Protein AF-A0A0F9IKX5-F1 (afdb_monomer_lite)

pLDDT: mean 96.66, std 2.38, range [88.19, 98.75]

InterPro domains:
  IPR008640 Trimeric autotransporter adhesin YadA-like, head domain [PF05658] (10-35)
  IPR011049 Serralysin-like metalloprotease, C-terminal [G3DSA:2.150.10.10] (1-84)
  IPR011049 Serralysin-like metalloprotease, C-terminal [SSF101967] (1-55)

Sequence (85 aa):
STAVGKSASASAFGSSAFGNGATATHSYSIALGQGVSTTGFNQVAIGNRDLEVQDSTRGVILQSPNGTRHRVTVADNASLTVTAL

Organism: NCBI:txid412755

Secondary structure (DSSP, 8-state):
-EEESTT-EE-STT-EEESTT-EE-STT-EEESTT-B--STT-EEE-SS------TT--EEEE-TTS-EEEEEE-TTS-EEEEE-

Foldseek 3Di:
DEFDADCTEQDAACEEAHEHCGAEPAHCEYTAYHVGYDDYHVYYTHDPDDPDDPPPVAADWDADPVGWIWTWDADPVRDIDIHTD

Radius of gyration: 15.87 Å; chains: 1; bounding box: 39×29×30 Å

Structure (mmCIF, N/CA/C/O backbone):
data_AF-A0A0F9IKX5-F1
#
_entry.id   AF-A0A0F9IKX5-F1
#
loop_
_atom_site.group_PDB
_atom_site.id
_atom_site.type_symbol
_atom_site.label_atom_id
_atom_site.label_alt_id
_atom_site.label_comp_id
_atom_site.label_asym_id
_atom_site.label_entity_id
_atom_site.label_seq_id
_atom_site.pdbx_PDB_ins_code
_atom_site.Cartn_x
_atom_site.Cartn_y
_atom_site.Cartn_z
_atom_site.occupancy
_atom_site.B_iso_or_equiv
_atom_site.auth_seq_id
_atom_site.auth_comp_id
_atom_site.auth_asym_id
_atom_site.auth_atom_id
_atom_site.pdbx_PDB_model_num
ATOM 1 N N . SER A 1 1 ? 19.052 3.410 -3.109 1.00 96.00 1 SER A N 1
ATOM 2 C CA . SER A 1 1 ? 17.993 2.499 -3.568 1.00 96.00 1 SER A CA 1
ATOM 3 C C . SE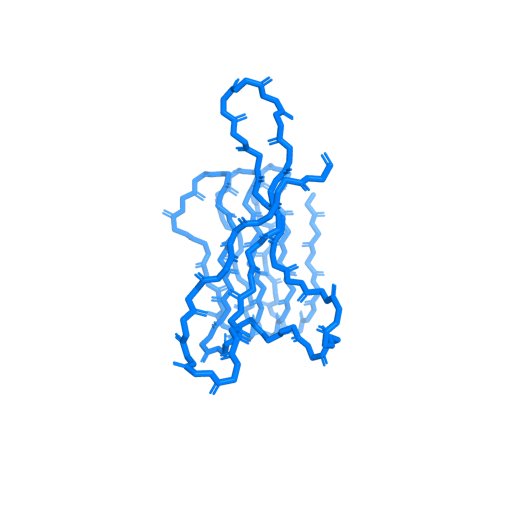R A 1 1 ? 18.278 1.107 -3.034 1.00 96.00 1 SER A C 1
ATOM 5 O O . SER A 1 1 ? 19.393 0.863 -2.573 1.00 96.00 1 SER A O 1
ATOM 7 N N . THR A 1 2 ? 17.295 0.207 -3.068 1.00 98.38 2 THR A N 1
ATOM 8 C CA . THR A 1 2 ? 17.444 -1.174 -2.579 1.00 98.38 2 THR A CA 1
ATOM 9 C C . THR A 1 2 ? 16.685 -2.138 -3.483 1.00 98.38 2 THR A C 1
ATOM 11 O O . THR A 1 2 ? 15.514 -1.915 -3.761 1.00 98.38 2 THR A O 1
ATOM 14 N N . ALA A 1 3 ? 17.331 -3.215 -3.930 1.00 98.44 3 ALA A N 1
ATOM 15 C CA . ALA A 1 3 ? 16.709 -4.240 -4.764 1.00 98.44 3 ALA A CA 1
ATOM 16 C C . ALA A 1 3 ? 16.980 -5.634 -4.185 1.00 98.44 3 ALA A C 1
ATOM 18 O O . ALA A 1 3 ? 18.130 -5.973 -3.907 1.00 98.44 3 ALA A O 1
ATOM 19 N N . VAL A 1 4 ? 15.934 -6.442 -4.003 1.00 98.44 4 VAL A N 1
ATOM 20 C CA . VAL A 1 4 ? 16.030 -7.805 -3.460 1.00 98.44 4 VAL A CA 1
ATOM 21 C C . VAL A 1 4 ? 15.222 -8.763 -4.328 1.00 98.44 4 VAL A C 1
ATOM 23 O O . VAL A 1 4 ? 14.013 -8.611 -4.479 1.00 98.44 4 VAL A O 1
ATOM 26 N N . GLY A 1 5 ? 15.890 -9.781 -4.870 1.00 97.81 5 GLY A N 1
ATOM 27 C CA . GLY A 1 5 ? 15.308 -10.781 -5.768 1.00 97.81 5 GLY A CA 1
ATOM 28 C C . GLY A 1 5 ? 16.051 -10.859 -7.101 1.00 97.81 5 GLY A C 1
ATOM 29 O O . GLY A 1 5 ? 16.669 -9.894 -7.547 1.00 97.81 5 GLY A O 1
ATOM 30 N N . LYS A 1 6 ? 16.003 -12.022 -7.762 1.00 98.06 6 LYS A N 1
ATOM 31 C CA . LYS A 1 6 ? 16.623 -12.200 -9.086 1.00 98.06 6 LYS A CA 1
ATOM 32 C C . LYS A 1 6 ? 16.033 -11.179 -10.067 1.00 98.06 6 LYS A C 1
ATOM 34 O O . LYS A 1 6 ? 14.812 -11.105 -10.185 1.00 98.06 6 LYS A O 1
ATOM 39 N N . SER A 1 7 ? 16.880 -10.428 -10.768 1.00 98.19 7 SER A N 1
ATOM 40 C CA . SER A 1 7 ? 16.468 -9.395 -11.736 1.00 98.19 7 SER A CA 1
ATOM 41 C C . SER A 1 7 ? 15.623 -8.248 -11.154 1.00 98.19 7 SER A C 1
ATOM 43 O O . SER A 1 7 ? 14.978 -7.540 -11.919 1.00 98.19 7 SER A O 1
ATOM 45 N N . ALA A 1 8 ? 15.599 -8.057 -9.829 1.00 98.56 8 ALA A N 1
ATOM 46 C CA . ALA A 1 8 ? 14.992 -6.868 -9.236 1.00 98.56 8 ALA A CA 1
ATOM 47 C C . ALA A 1 8 ? 15.816 -5.616 -9.590 1.00 98.56 8 ALA A C 1
ATOM 49 O O . ALA A 1 8 ? 17.047 -5.661 -9.585 1.00 98.56 8 ALA A O 1
ATOM 50 N N . SER A 1 9 ? 15.151 -4.495 -9.863 1.00 98.50 9 SER A N 1
ATOM 51 C CA . SER A 1 9 ? 15.772 -3.224 -10.234 1.00 98.50 9 SER A CA 1
ATOM 52 C C . SER A 1 9 ? 15.135 -2.070 -9.467 1.00 98.50 9 SER A C 1
ATOM 54 O O . SER A 1 9 ? 13.942 -1.813 -9.589 1.00 98.50 9 SER A O 1
ATOM 56 N N . ALA A 1 10 ? 15.937 -1.352 -8.685 1.00 98.56 10 ALA A N 1
ATOM 57 C CA . ALA A 1 10 ? 15.546 -0.115 -8.015 1.00 98.56 10 ALA A CA 1
ATOM 58 C C . ALA A 1 10 ? 16.485 1.003 -8.488 1.00 98.56 10 ALA A C 1
ATOM 60 O O . ALA A 1 10 ? 17.549 1.232 -7.903 1.00 98.56 10 ALA A O 1
ATOM 61 N N . SER A 1 11 ? 16.135 1.631 -9.613 1.00 98.12 11 SER A N 1
ATOM 62 C CA . SER A 1 11 ? 17.029 2.526 -10.361 1.00 98.12 11 SER A CA 1
ATOM 63 C C . SER A 1 11 ? 16.837 4.010 -10.045 1.00 98.12 11 SER A C 1
ATOM 65 O O . SER A 1 11 ? 17.731 4.807 -10.318 1.00 98.12 11 SER A O 1
ATOM 67 N N . ALA A 1 12 ? 15.710 4.398 -9.443 1.00 98.44 12 ALA A N 1
ATOM 68 C CA . ALA A 1 12 ? 15.434 5.794 -9.110 1.00 98.44 12 ALA A CA 1
ATOM 69 C C . ALA A 1 12 ? 15.902 6.199 -7.703 1.00 98.44 12 ALA A C 1
ATOM 71 O O . ALA A 1 12 ? 16.132 5.359 -6.822 1.00 98.44 12 ALA A O 1
ATOM 72 N N . PHE A 1 13 ? 16.004 7.510 -7.465 1.00 98.44 13 PHE A N 1
ATOM 73 C CA . PHE A 1 13 ? 16.394 8.061 -6.167 1.00 98.44 13 PHE A CA 1
ATOM 74 C C . PHE A 1 13 ? 15.412 7.630 -5.068 1.00 98.44 13 PHE A C 1
ATOM 76 O O . PHE A 1 13 ? 14.202 7.783 -5.211 1.00 98.44 13 PHE A O 1
ATOM 83 N N . GLY A 1 14 ? 15.922 7.057 -3.975 1.00 98.25 14 GLY A N 1
ATOM 84 C CA . GLY A 1 14 ? 15.088 6.579 -2.863 1.00 98.25 14 GLY A CA 1
ATOM 85 C C . GLY A 1 14 ? 14.143 5.412 -3.194 1.00 98.25 14 GLY A C 1
ATOM 86 O O . GLY A 1 14 ? 13.242 5.144 -2.410 1.00 98.25 14 GLY A O 1
ATOM 87 N N . SER A 1 15 ? 14.315 4.738 -4.336 1.00 98.69 15 SER A N 1
ATOM 88 C CA . SER A 1 15 ? 13.455 3.618 -4.741 1.00 98.69 15 SER A CA 1
ATOM 89 C C . SER A 1 15 ? 13.805 2.296 -4.050 1.00 98.69 15 SER A C 1
ATOM 91 O O . SER A 1 15 ? 14.969 2.051 -3.700 1.00 98.69 15 SER A O 1
ATOM 93 N N . SER A 1 16 ? 12.802 1.424 -3.926 1.00 98.75 16 SER A N 1
ATOM 94 C CA . SER A 1 16 ? 12.945 0.071 -3.382 1.00 98.75 16 SER A CA 1
ATOM 95 C C . SER A 1 16 ? 12.182 -0.961 -4.217 1.00 98.75 16 SER A C 1
ATOM 97 O O . SER A 1 16 ? 11.027 -0.745 -4.563 1.00 98.75 16 SER A O 1
ATOM 99 N N . ALA A 1 17 ? 12.792 -2.104 -4.521 1.00 98.62 17 ALA A N 1
ATOM 100 C CA . ALA A 1 17 ? 12.171 -3.185 -5.285 1.00 98.62 17 ALA A CA 1
ATOM 101 C C . ALA A 1 17 ? 12.398 -4.537 -4.597 1.00 98.62 17 ALA A C 1
ATOM 103 O O . ALA A 1 17 ? 13.537 -4.961 -4.409 1.00 98.62 17 ALA A O 1
ATOM 104 N N . PHE A 1 18 ? 11.323 -5.232 -4.240 1.00 98.25 18 PHE A N 1
ATOM 105 C CA . PHE A 1 18 ? 11.373 -6.522 -3.558 1.00 98.25 18 PHE A CA 1
ATOM 106 C C . PHE A 1 18 ? 10.560 -7.557 -4.342 1.00 98.25 18 PHE A C 1
ATOM 108 O O . PHE A 1 18 ? 9.337 -7.473 -4.401 1.00 98.25 18 PHE A O 1
ATOM 115 N N . GLY A 1 19 ? 11.233 -8.545 -4.935 1.00 97.69 19 GLY A N 1
ATOM 116 C CA . GLY A 1 19 ? 10.625 -9.619 -5.725 1.00 97.69 19 GLY A CA 1
ATOM 117 C C . GLY A 1 19 ? 11.402 -9.933 -7.006 1.00 97.69 19 GLY A C 1
ATOM 118 O O . GLY A 1 19 ? 12.142 -9.103 -7.528 1.00 97.69 19 GLY A O 1
ATOM 119 N N . ASN A 1 20 ? 11.248 -11.148 -7.543 1.00 97.88 20 ASN A N 1
ATOM 120 C CA . ASN A 1 20 ? 11.880 -11.516 -8.814 1.00 97.88 20 ASN A CA 1
ATOM 121 C C . ASN A 1 20 ? 11.332 -10.645 -9.962 1.00 97.88 20 ASN A C 1
ATOM 123 O O . ASN A 1 20 ? 10.130 -10.642 -10.215 1.00 97.88 20 ASN A O 1
ATOM 127 N N . GLY A 1 21 ? 12.204 -9.892 -10.635 1.00 98.00 21 GLY A N 1
ATOM 128 C CA . GLY A 1 21 ? 11.808 -8.952 -11.690 1.00 98.00 21 GLY A CA 1
ATOM 129 C C . GLY A 1 21 ? 11.049 -7.706 -11.207 1.00 98.00 21 GLY A C 1
ATOM 130 O O . GLY A 1 21 ? 10.467 -7.010 -12.034 1.00 98.00 21 GLY A O 1
ATOM 131 N N . ALA A 1 22 ? 11.014 -7.422 -9.898 1.00 98.50 22 ALA A N 1
ATOM 132 C CA . ALA A 1 22 ? 10.402 -6.197 -9.380 1.00 98.50 22 ALA A CA 1
ATOM 133 C C . ALA A 1 22 ? 11.181 -4.961 -9.863 1.00 98.50 22 ALA A C 1
ATOM 135 O O . ALA A 1 22 ? 12.405 -4.937 -9.760 1.00 98.50 22 ALA A O 1
ATOM 136 N N . THR A 1 23 ? 10.495 -3.933 -10.360 1.00 98.50 23 THR A N 1
ATOM 137 C CA . THR A 1 23 ? 11.101 -2.759 -11.001 1.00 98.50 23 THR A CA 1
ATOM 138 C C . THR A 1 23 ? 10.549 -1.455 -10.414 1.00 98.50 23 THR A C 1
ATOM 140 O O . THR A 1 23 ? 9.403 -1.082 -10.640 1.00 98.50 23 THR A O 1
ATOM 143 N N . ALA A 1 24 ? 11.374 -0.725 -9.666 1.00 98.62 24 ALA A N 1
ATOM 144 C CA . ALA A 1 24 ? 11.052 0.588 -9.113 1.00 98.62 24 ALA A CA 1
ATOM 145 C C . ALA A 1 24 ? 11.879 1.680 -9.815 1.00 98.62 24 ALA A C 1
ATOM 147 O O . ALA A 1 24 ? 13.023 1.960 -9.448 1.00 98.62 24 ALA A O 1
ATOM 148 N N . THR A 1 25 ? 11.295 2.286 -10.852 1.00 98.31 25 THR A N 1
ATOM 149 C CA . THR A 1 25 ? 11.945 3.276 -11.739 1.00 98.31 25 THR A CA 1
ATOM 150 C C . THR A 1 25 ? 11.541 4.723 -11.455 1.00 98.31 25 THR A C 1
ATOM 152 O O . THR A 1 25 ? 12.047 5.633 -12.107 1.00 98.31 25 THR A O 1
ATOM 155 N N . HIS A 1 26 ? 10.676 4.957 -10.465 1.00 98.69 26 HIS A N 1
ATOM 156 C CA . HIS A 1 26 ? 10.228 6.292 -10.058 1.00 98.69 26 HIS A CA 1
ATOM 157 C C . HIS A 1 26 ? 10.810 6.679 -8.692 1.00 98.69 26 HIS A C 1
ATOM 159 O O . HIS A 1 26 ? 10.961 5.826 -7.808 1.00 98.69 26 HIS A O 1
ATOM 165 N N . SER A 1 27 ? 11.145 7.957 -8.494 1.00 98.62 27 SER A N 1
ATOM 166 C CA . SER A 1 27 ? 11.742 8.412 -7.231 1.00 98.62 27 SER A CA 1
ATOM 167 C C . SER A 1 27 ? 10.798 8.184 -6.051 1.00 98.62 27 SER A C 1
ATOM 169 O O . SER A 1 27 ? 9.584 8.379 -6.163 1.00 98.62 27 SER A O 1
ATOM 171 N N . TYR A 1 28 ? 11.371 7.761 -4.924 1.00 98.56 28 TYR A N 1
ATOM 172 C CA . TYR A 1 28 ? 10.664 7.435 -3.682 1.00 98.56 28 TYR A CA 1
ATOM 173 C C . TYR A 1 28 ? 9.565 6.369 -3.829 1.00 98.56 28 TYR A C 1
ATOM 175 O O . TYR A 1 28 ? 8.652 6.315 -3.009 1.00 98.56 28 TYR A O 1
ATOM 183 N N . SER A 1 29 ? 9.616 5.547 -4.881 1.00 98.69 29 SER A N 1
ATOM 184 C CA . SER A 1 29 ? 8.623 4.496 -5.125 1.00 98.69 29 SER A CA 1
ATOM 185 C C . SER A 1 29 ? 9.080 3.127 -4.611 1.00 98.69 29 SER A C 1
ATOM 187 O O . SER A 1 29 ? 10.279 2.853 -4.502 1.00 98.69 29 SER A O 1
ATOM 189 N N . ILE A 1 30 ? 8.119 2.256 -4.304 1.00 98.62 30 ILE A N 1
ATOM 190 C CA . ILE A 1 30 ? 8.348 0.897 -3.808 1.00 98.62 30 ILE A CA 1
ATOM 191 C C . ILE A 1 30 ? 7.592 -0.101 -4.696 1.00 98.62 30 ILE A C 1
ATOM 193 O O . ILE A 1 30 ? 6.377 0.008 -4.828 1.00 98.62 30 ILE A O 1
ATOM 197 N N . ALA A 1 31 ? 8.284 -1.084 -5.278 1.00 98.44 31 ALA A N 1
ATOM 198 C CA . ALA A 1 31 ? 7.682 -2.237 -5.959 1.00 98.44 31 ALA A CA 1
ATOM 199 C C . ALA A 1 31 ? 7.766 -3.484 -5.064 1.00 98.44 31 ALA A C 1
ATOM 201 O O . ALA A 1 31 ? 8.865 -3.910 -4.707 1.00 98.44 31 ALA A O 1
ATOM 202 N N . LEU A 1 32 ? 6.624 -4.080 -4.713 1.00 97.75 32 LEU A N 1
ATOM 203 C CA . LEU A 1 32 ? 6.519 -5.234 -3.813 1.00 97.75 32 LEU A CA 1
ATOM 204 C C . LEU A 1 32 ? 5.826 -6.414 -4.509 1.00 97.75 32 LEU A C 1
ATOM 206 O O . LEU A 1 32 ? 4.603 -6.447 -4.615 1.00 97.75 32 LEU A O 1
ATOM 210 N N . GLY A 1 33 ? 6.599 -7.406 -4.952 1.00 97.00 33 GLY A N 1
ATOM 211 C CA . GLY A 1 33 ? 6.111 -8.646 -5.563 1.00 97.00 33 GLY A CA 1
ATOM 212 C C . GLY A 1 33 ? 6.865 -9.048 -6.836 1.00 97.00 33 GLY A C 1
ATOM 213 O O . GLY A 1 33 ? 7.656 -8.287 -7.386 1.00 97.00 33 GLY A O 1
ATOM 214 N N . GLN A 1 34 ? 6.623 -10.267 -7.324 1.00 96.75 34 GLN A N 1
ATOM 215 C CA . GLN A 1 34 ? 7.225 -10.770 -8.566 1.00 96.75 34 GLN A CA 1
ATOM 216 C C . GLN A 1 34 ? 6.689 -9.987 -9.776 1.00 96.75 34 GLN A C 1
ATOM 218 O O . GLN A 1 34 ? 5.481 -9.874 -9.948 1.00 96.75 34 GLN A O 1
ATOM 223 N N . GLY A 1 35 ? 7.591 -9.436 -10.596 1.00 96.88 35 GLY A N 1
ATOM 224 C CA . GLY A 1 35 ? 7.251 -8.712 -11.830 1.00 96.88 35 GLY A CA 1
ATOM 225 C C . GLY A 1 35 ? 6.555 -7.362 -11.628 1.00 96.88 35 GLY A C 1
ATOM 226 O O . GLY A 1 35 ? 6.106 -6.754 -12.596 1.00 96.88 35 GLY A O 1
ATOM 227 N N . VAL A 1 36 ? 6.450 -6.878 -10.389 1.00 98.00 36 VAL A N 1
ATOM 228 C CA . VAL A 1 36 ? 5.771 -5.615 -10.074 1.00 98.00 36 VAL A CA 1
ATOM 229 C C . VAL A 1 36 ? 6.584 -4.442 -10.583 1.00 98.00 36 VAL A C 1
ATOM 231 O O . VAL A 1 36 ? 7.779 -4.376 -10.319 1.00 98.00 36 VAL A O 1
ATOM 234 N N . SER A 1 37 ? 5.937 -3.495 -11.258 1.00 98.12 37 SER A N 1
ATOM 235 C CA . SER A 1 37 ? 6.572 -2.254 -11.703 1.00 98.12 37 SER A CA 1
ATOM 236 C C . SER A 1 37 ? 5.851 -1.041 -11.129 1.00 98.12 37 SER A C 1
ATOM 238 O O . SER A 1 37 ? 4.622 -0.994 -11.151 1.00 98.12 37 SER A O 1
ATOM 240 N N . THR A 1 38 ? 6.595 -0.058 -10.618 1.00 98.25 38 THR A N 1
ATOM 241 C CA . THR A 1 38 ? 5.992 1.224 -10.221 1.00 98.25 38 THR A CA 1
ATOM 242 C C . THR A 1 38 ? 5.649 2.055 -11.453 1.00 98.25 38 THR A C 1
ATOM 244 O O . THR A 1 38 ? 6.347 2.012 -12.463 1.00 98.25 38 THR A O 1
ATOM 247 N N . THR A 1 39 ? 4.567 2.822 -11.367 1.00 97.62 39 THR A N 1
ATOM 248 C CA . THR A 1 39 ? 4.019 3.661 -12.442 1.00 97.62 39 THR A CA 1
ATOM 249 C C . THR A 1 39 ? 3.976 5.146 -12.070 1.00 97.62 39 THR A C 1
ATOM 251 O O . THR A 1 39 ? 3.471 5.951 -12.847 1.00 97.62 39 THR A O 1
ATOM 254 N N . GLY A 1 40 ? 4.458 5.525 -10.882 1.00 98.25 40 GLY A N 1
ATOM 255 C CA . GLY A 1 40 ? 4.469 6.914 -10.430 1.00 98.25 40 GLY A CA 1
ATOM 256 C C . GLY A 1 40 ? 5.411 7.188 -9.257 1.00 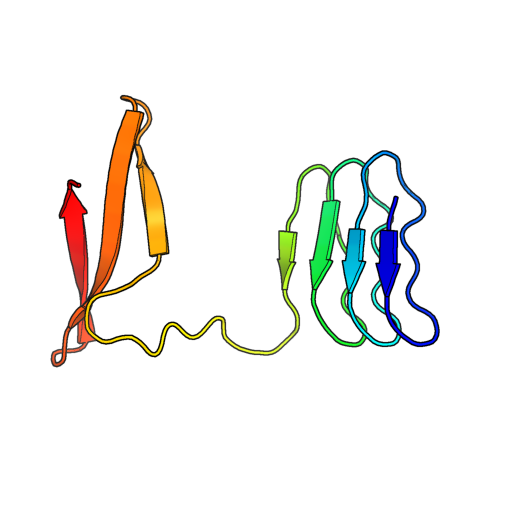98.25 40 GLY A C 1
ATOM 257 O O . GLY A 1 40 ? 5.871 6.279 -8.562 1.00 98.25 40 GLY A O 1
ATOM 258 N N . PHE A 1 41 ? 5.700 8.473 -9.042 1.00 98.44 41 PHE A N 1
ATOM 259 C CA . PHE A 1 41 ? 6.483 8.963 -7.905 1.00 98.44 41 PHE A CA 1
ATOM 260 C C . PHE A 1 41 ? 5.759 8.710 -6.584 1.00 98.44 41 PHE A C 1
ATOM 262 O O . PHE A 1 41 ? 4.531 8.747 -6.535 1.00 98.44 41 PHE A O 1
ATOM 269 N N . ASN A 1 42 ? 6.525 8.458 -5.518 1.00 98.25 42 ASN A N 1
ATOM 270 C CA . ASN A 1 42 ? 5.993 8.246 -4.163 1.00 98.25 42 ASN A CA 1
ATOM 271 C C . ASN A 1 42 ? 4.971 7.090 -4.041 1.00 98.25 42 ASN A C 1
ATOM 273 O O . ASN A 1 42 ? 4.278 6.980 -3.033 1.00 98.25 42 ASN A O 1
ATOM 277 N N . GLN A 1 43 ? 4.866 6.223 -5.053 1.00 98.06 43 GLN A N 1
ATOM 278 C CA . GLN A 1 43 ? 3.909 5.121 -5.096 1.00 98.06 43 GLN A CA 1
ATOM 279 C C . GLN A 1 43 ? 4.447 3.886 -4.371 1.00 98.06 43 GLN A C 1
ATOM 281 O O . GLN A 1 43 ? 5.615 3.530 -4.519 1.00 98.06 43 GLN A O 1
ATOM 286 N N . VAL A 1 44 ? 3.564 3.161 -3.688 1.00 97.94 44 VAL A N 1
ATOM 287 C CA . VAL A 1 44 ? 3.795 1.765 -3.303 1.00 97.94 44 VAL A CA 1
ATOM 288 C C . VAL A 1 44 ? 2.956 0.880 -4.222 1.00 97.94 44 VAL A C 1
ATOM 290 O O . VAL A 1 44 ? 1.733 0.867 -4.122 1.00 97.94 44 VAL A O 1
ATOM 293 N N . ALA A 1 45 ? 3.604 0.180 -5.150 1.00 97.50 45 ALA A N 1
ATOM 294 C CA . ALA A 1 45 ? 2.972 -0.819 -6.002 1.00 97.50 45 ALA A CA 1
ATOM 295 C C . ALA A 1 45 ? 3.105 -2.196 -5.341 1.00 97.50 45 ALA A C 1
ATOM 297 O O . ALA A 1 45 ? 4.213 -2.642 -5.040 1.00 97.50 45 ALA A O 1
ATOM 298 N N . ILE A 1 46 ? 1.977 -2.865 -5.122 1.00 96.19 46 ILE A N 1
ATOM 299 C CA . ILE A 1 46 ? 1.902 -4.226 -4.581 1.00 96.19 46 ILE A CA 1
ATOM 300 C C . ILE A 1 46 ? 1.453 -5.142 -5.720 1.00 96.19 46 ILE A C 1
ATOM 302 O O . ILE A 1 46 ? 0.662 -4.729 -6.567 1.00 96.19 46 ILE A O 1
ATOM 306 N N . GLY A 1 47 ? 2.015 -6.348 -5.787 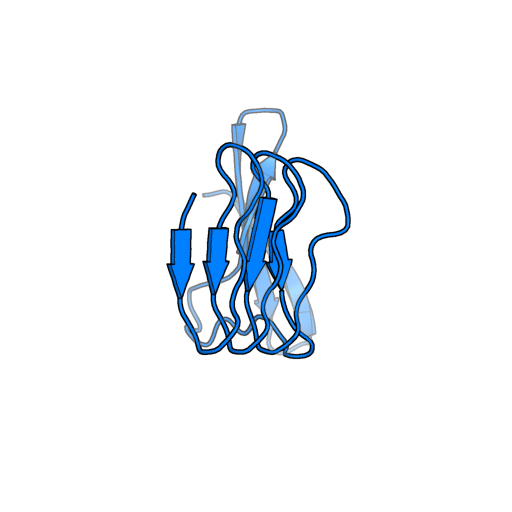1.00 91.75 47 GLY A N 1
ATOM 307 C CA . GLY A 1 47 ? 1.728 -7.305 -6.852 1.00 91.75 47 GLY A CA 1
ATOM 308 C C . GLY A 1 47 ? 0.288 -7.794 -6.893 1.00 91.75 47 GLY A C 1
ATOM 309 O O . GLY A 1 47 ? -0.583 -7.328 -6.175 1.00 91.75 47 GLY A O 1
ATOM 310 N N . ASN A 1 48 ? 0.039 -8.784 -7.741 1.00 88.44 48 ASN A N 1
ATOM 311 C CA . ASN A 1 48 ? -1.290 -9.328 -8.035 1.00 88.44 48 ASN A CA 1
ATOM 312 C C . ASN A 1 48 ? -1.930 -10.155 -6.899 1.00 88.44 48 ASN A C 1
ATOM 314 O O . ASN A 1 48 ? -2.823 -10.957 -7.166 1.00 88.44 48 ASN A O 1
ATOM 318 N N . ARG A 1 49 ? -1.442 -10.028 -5.664 1.00 88.19 49 ARG A N 1
ATOM 319 C CA . ARG A 1 49 ? -1.991 -10.700 -4.484 1.00 88.19 49 ARG A CA 1
ATOM 320 C C . ARG A 1 49 ? -2.642 -9.670 -3.581 1.00 88.19 49 ARG A C 1
ATOM 322 O O . ARG A 1 49 ? -2.193 -8.527 -3.523 1.00 88.19 49 ARG A O 1
ATOM 329 N N . ASP A 1 50 ? -3.638 -10.118 -2.835 1.00 92.00 50 ASP A N 1
ATOM 330 C CA . ASP A 1 50 ? -4.291 -9.283 -1.842 1.00 92.00 50 ASP A CA 1
ATOM 331 C C . ASP A 1 50 ? -3.332 -8.929 -0.699 1.00 92.00 50 ASP A C 1
ATOM 333 O O . ASP A 1 50 ? -2.481 -9.726 -0.287 1.00 92.00 50 ASP A O 1
ATOM 337 N N . LEU A 1 51 ? -3.492 -7.718 -0.167 1.00 91.06 51 LEU A N 1
ATOM 338 C CA . LEU A 1 51 ? -2.929 -7.358 1.126 1.00 91.06 51 LEU A CA 1
ATOM 339 C C . LEU A 1 51 ? -3.868 -7.885 2.215 1.00 91.06 51 LEU A C 1
ATOM 341 O O . LEU A 1 51 ? -4.885 -7.266 2.516 1.00 91.06 51 LEU A O 1
ATOM 345 N N . GLU A 1 52 ? -3.517 -9.022 2.807 1.00 93.62 52 GLU A N 1
ATOM 346 C CA . GLU A 1 52 ? -4.302 -9.646 3.873 1.00 93.62 52 GLU A CA 1
ATOM 347 C C . GLU A 1 52 ? -3.757 -9.283 5.264 1.00 93.62 52 GLU A C 1
ATOM 349 O O . GLU A 1 52 ? -2.555 -9.371 5.527 1.00 93.62 52 GLU A O 1
ATOM 354 N N . VAL A 1 53 ? -4.652 -8.908 6.184 1.00 94.94 53 VAL A N 1
ATOM 355 C CA . VAL A 1 53 ? -4.340 -8.715 7.608 1.00 94.94 53 VAL A CA 1
ATOM 356 C C . VAL A 1 53 ? -5.038 -9.816 8.404 1.00 94.94 53 VAL A C 1
ATOM 358 O O . VAL A 1 53 ? -6.227 -9.721 8.673 1.00 94.94 53 VAL A O 1
ATOM 361 N N . GLN A 1 54 ? -4.296 -10.861 8.779 1.00 94.94 54 GLN A N 1
ATOM 362 C CA . GLN A 1 54 ? -4.863 -12.062 9.420 1.00 94.94 54 GLN A CA 1
ATOM 363 C C . GLN A 1 54 ? -5.110 -11.921 10.931 1.00 94.94 54 GLN A C 1
ATOM 365 O O . GLN A 1 54 ? -5.800 -12.740 11.534 1.00 94.94 54 GLN A O 1
ATOM 370 N N . ASP A 1 55 ? -4.538 -10.905 11.579 1.00 94.38 55 ASP A N 1
ATOM 371 C CA . ASP A 1 55 ? -4.782 -10.673 13.002 1.00 94.38 55 ASP A CA 1
ATOM 372 C C . ASP A 1 55 ? -6.172 -10.055 13.203 1.00 94.38 55 ASP A C 1
ATOM 374 O O . ASP A 1 55 ? -6.404 -8.915 12.802 1.00 94.38 55 ASP A O 1
ATOM 378 N N . SER A 1 56 ? -7.065 -10.799 13.866 1.00 90.38 56 SER A N 1
ATOM 379 C CA . SER A 1 56 ? -8.466 -10.412 14.129 1.00 90.38 56 SER A CA 1
ATOM 380 C C . SER A 1 56 ? -8.654 -9.084 14.874 1.00 90.38 56 SER A C 1
ATOM 382 O O . SER A 1 56 ? -9.733 -8.500 14.841 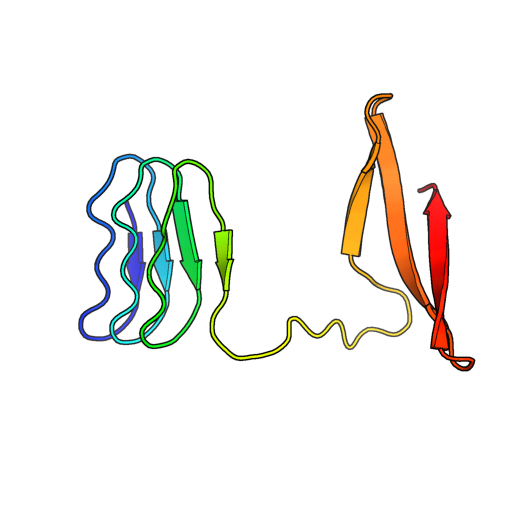1.00 90.38 56 SER A O 1
ATOM 384 N N . THR A 1 57 ? -7.614 -8.577 15.539 1.00 89.69 57 THR A N 1
ATOM 385 C CA . THR A 1 57 ? -7.643 -7.299 16.267 1.00 89.69 57 THR A CA 1
ATOM 386 C C . THR A 1 57 ? -7.039 -6.148 15.462 1.00 89.69 57 THR A C 1
ATOM 388 O O . THR A 1 57 ? -6.998 -4.999 15.922 1.00 89.69 57 THR A O 1
ATOM 391 N N . ARG A 1 58 ? -6.527 -6.432 14.258 1.00 95.06 58 ARG A N 1
ATOM 392 C CA . ARG A 1 58 ? -5.829 -5.469 13.410 1.00 95.06 58 ARG A CA 1
ATOM 393 C C . ARG A 1 58 ? -6.554 -5.232 12.090 1.00 95.06 58 ARG A C 1
ATOM 395 O O . ARG A 1 58 ? -7.572 -5.818 11.769 1.00 95.06 58 ARG A O 1
ATOM 402 N N . GLY A 1 59 ? -6.024 -4.261 11.363 1.00 95.62 59 GLY A N 1
ATOM 403 C CA . GLY A 1 59 ? -6.540 -3.763 10.100 1.00 95.62 59 GLY A CA 1
ATOM 404 C C . GLY A 1 59 ? -5.554 -2.754 9.532 1.00 95.62 59 GLY A C 1
ATOM 405 O O . GLY A 1 59 ? -4.431 -2.631 10.035 1.00 95.62 59 GLY A O 1
ATOM 406 N N . VAL A 1 60 ? -5.979 -1.990 8.535 1.00 96.19 60 VAL A N 1
ATOM 407 C CA . VAL A 1 60 ? -5.159 -0.918 7.960 1.00 96.19 60 VAL A CA 1
ATOM 408 C C . VAL A 1 60 ? -5.335 0.349 8.788 1.00 96.19 60 VAL A C 1
ATOM 410 O O . VAL A 1 60 ? -6.454 0.688 9.161 1.00 96.19 60 VAL A O 1
ATOM 413 N N . ILE A 1 61 ? -4.242 1.055 9.090 1.00 96.75 61 ILE A N 1
ATOM 414 C CA . ILE A 1 61 ? -4.328 2.366 9.742 1.00 96.75 61 ILE A CA 1
ATOM 415 C C . ILE A 1 61 ? -4.232 3.469 8.700 1.00 96.75 61 ILE A C 1
ATOM 417 O O . ILE A 1 61 ? -3.236 3.558 7.985 1.00 96.75 61 ILE A O 1
ATOM 421 N N . LEU A 1 62 ? -5.236 4.336 8.672 1.00 96.19 62 LEU A N 1
ATOM 422 C CA . LEU A 1 62 ? -5.279 5.541 7.855 1.00 96.19 62 LEU A CA 1
ATOM 423 C C . LEU A 1 62 ? -5.275 6.761 8.774 1.00 96.19 62 LEU A C 1
ATOM 425 O O . LEU A 1 62 ? -5.876 6.733 9.844 1.00 96.19 62 LEU A O 1
ATOM 429 N N . GLN A 1 63 ? -4.590 7.828 8.381 1.00 97.62 63 GLN A N 1
ATOM 430 C CA . GLN A 1 63 ? -4.588 9.083 9.129 1.00 97.62 63 GLN A CA 1
ATOM 431 C C . GLN A 1 63 ? -5.489 10.095 8.422 1.00 97.62 63 GLN A C 1
ATOM 433 O O . GLN A 1 63 ? -5.369 10.292 7.214 1.00 97.62 63 GLN A O 1
ATOM 438 N N . SER A 1 64 ? -6.398 10.726 9.159 1.00 96.88 64 SER A N 1
ATOM 439 C CA . SER A 1 64 ? -7.229 11.818 8.655 1.00 96.88 64 SER A CA 1
ATOM 440 C C . SER A 1 64 ? -6.441 13.137 8.599 1.00 96.88 64 SER A C 1
ATOM 442 O O . SER A 1 64 ? -5.420 13.278 9.276 1.00 96.88 64 SER A O 1
ATOM 444 N N . PRO A 1 65 ? -6.910 14.150 7.844 1.00 98.00 65 PRO A N 1
ATOM 445 C CA . PRO A 1 65 ? -6.209 15.435 7.708 1.00 98.00 65 PRO A CA 1
ATOM 446 C C . PRO A 1 65 ? -5.962 16.192 9.022 1.00 98.00 65 PRO A C 1
ATOM 448 O O . PRO A 1 65 ? -5.020 16.970 9.112 1.00 98.00 65 PRO A O 1
ATOM 451 N N . ASN A 1 66 ? -6.784 15.962 10.051 1.00 96.56 66 ASN A N 1
ATOM 452 C CA . ASN A 1 66 ? -6.598 16.532 11.393 1.00 96.56 66 ASN A CA 1
ATOM 453 C C . ASN A 1 66 ? -5.576 15.758 12.254 1.00 96.56 66 ASN A C 1
ATOM 455 O O . ASN A 1 66 ? -5.386 16.083 13.422 1.00 96.56 66 ASN A O 1
ATOM 459 N N . GLY A 1 67 ? -4.944 14.720 11.701 1.00 97.31 67 GLY A N 1
ATOM 460 C CA . GLY A 1 67 ? -3.922 13.921 12.362 1.00 97.31 67 GLY A CA 1
ATOM 461 C C . GLY A 1 67 ? -4.437 12.701 13.129 1.00 97.31 67 GLY A C 1
ATOM 462 O O . GLY A 1 67 ? -3.609 11.878 13.526 1.00 97.31 67 GLY A O 1
ATOM 463 N N . THR A 1 68 ? -5.751 12.528 13.307 1.00 97.81 68 THR A N 1
ATOM 464 C CA . THR A 1 68 ? -6.316 11.341 13.971 1.00 97.81 68 THR A CA 1
ATOM 465 C C . THR A 1 68 ? -6.029 10.082 13.156 1.00 97.81 68 THR A C 1
ATOM 467 O O . THR A 1 68 ? -6.129 10.062 11.930 1.00 97.81 68 THR A O 1
ATOM 470 N N . ARG A 1 69 ? -5.642 9.001 13.834 1.00 98.00 69 ARG A N 1
ATOM 471 C CA . ARG A 1 69 ? -5.441 7.699 13.197 1.00 98.00 69 ARG A CA 1
ATOM 472 C C . ARG A 1 69 ? -6.719 6.884 13.330 1.00 98.00 69 ARG A C 1
ATOM 474 O O . ARG A 1 69 ? -7.317 6.831 14.396 1.00 98.00 69 ARG A O 1
ATOM 481 N N . HIS A 1 70 ? -7.104 6.221 12.254 1.00 98.06 70 HIS A N 1
ATOM 482 C CA . HIS A 1 70 ? -8.261 5.349 12.192 1.00 98.06 70 HIS A CA 1
ATOM 483 C C . HIS A 1 70 ? -7.831 3.959 11.753 1.00 98.06 70 HIS A C 1
ATOM 485 O O . HIS A 1 70 ? -7.116 3.811 10.762 1.00 98.06 70 HIS A O 1
ATOM 491 N N . ARG A 1 71 ? -8.287 2.933 12.466 1.00 97.00 71 ARG A N 1
ATOM 492 C CA . AR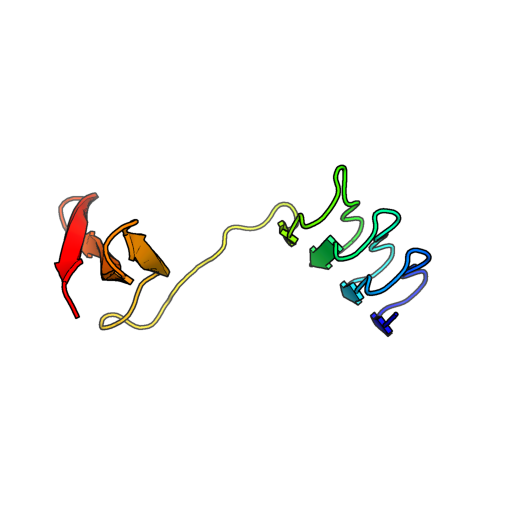G A 1 71 ? -8.193 1.549 12.009 1.00 97.00 71 ARG A CA 1
ATOM 493 C C . ARG A 1 71 ? -9.401 1.228 11.141 1.00 97.00 71 ARG A C 1
ATOM 495 O O . ARG A 1 71 ? -10.527 1.437 11.577 1.00 97.00 71 ARG A O 1
ATOM 502 N N . VAL A 1 72 ? -9.147 0.689 9.955 1.00 96.44 72 VAL A N 1
ATOM 503 C CA . VAL A 1 72 ? -10.151 0.123 9.056 1.00 96.44 72 VAL A CA 1
ATOM 504 C C . VAL A 1 72 ? -10.082 -1.400 9.141 1.00 96.44 72 VAL A C 1
ATOM 506 O O . VAL A 1 72 ? -9.017 -1.979 8.904 1.00 96.44 72 VAL A O 1
ATOM 509 N N . THR A 1 73 ? -11.198 -2.036 9.484 1.00 96.19 73 THR A N 1
ATOM 510 C CA . THR A 1 73 ? -11.381 -3.497 9.517 1.00 96.19 73 THR A CA 1
ATOM 511 C C . THR A 1 73 ? -12.637 -3.903 8.743 1.00 96.19 73 THR A C 1
ATOM 513 O O . THR A 1 73 ? -13.440 -3.053 8.351 1.00 96.19 73 THR A O 1
ATOM 516 N N . VAL A 1 74 ? -12.809 -5.207 8.524 1.00 95.50 74 VAL A N 1
ATOM 517 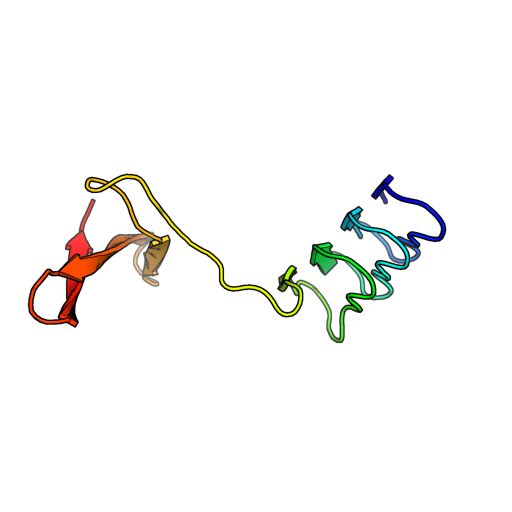C CA . VAL A 1 74 ? -14.041 -5.806 7.997 1.00 95.50 74 VAL A CA 1
ATOM 518 C C . VAL A 1 74 ? -14.638 -6.672 9.105 1.00 95.50 74 VAL A C 1
ATOM 520 O O . VAL A 1 74 ? -13.923 -7.488 9.679 1.00 95.50 74 VAL A O 1
ATOM 523 N N . ALA A 1 75 ? -15.909 -6.465 9.442 1.00 93.62 75 ALA A N 1
ATOM 524 C CA . ALA A 1 75 ? -16.624 -7.285 10.421 1.00 93.62 75 ALA A CA 1
ATOM 525 C C . ALA A 1 75 ? -17.193 -8.565 9.779 1.00 93.62 75 ALA A C 1
ATOM 527 O O . ALA A 1 75 ? -17.299 -8.653 8.557 1.00 93.62 75 ALA A O 1
ATOM 528 N N . ASP A 1 76 ? -17.635 -9.529 10.593 1.00 94.69 76 ASP A N 1
ATOM 529 C CA . ASP A 1 76 ? -18.171 -10.822 10.120 1.00 94.69 76 ASP A CA 1
ATOM 530 C C . ASP A 1 76 ? -19.399 -10.684 9.203 1.00 94.69 76 ASP A C 1
ATOM 532 O O . ASP A 1 76 ? -19.666 -11.539 8.363 1.00 94.69 76 ASP A O 1
ATOM 536 N N . ASN A 1 77 ? -20.137 -9.577 9.319 1.00 95.75 77 ASN A N 1
ATOM 537 C CA . ASN A 1 77 ? -21.243 -9.230 8.422 1.00 95.75 77 ASN A CA 1
ATOM 538 C C . ASN A 1 77 ? -20.784 -8.515 7.131 1.00 95.75 77 ASN A C 1
ATOM 540 O O . ASN A 1 77 ? -21.599 -7.881 6.462 1.00 95.75 77 ASN A O 1
ATOM 544 N N . ALA A 1 78 ? -19.486 -8.566 6.821 1.00 95.50 78 ALA A N 1
ATOM 545 C CA . ALA A 1 78 ? -18.810 -7.899 5.709 1.00 95.50 78 ALA A CA 1
ATOM 546 C C . ALA A 1 78 ? -18.894 -6.360 5.700 1.00 95.50 78 ALA A C 1
ATOM 548 O O . ALA A 1 78 ? -18.515 -5.726 4.714 1.00 95.50 78 ALA A O 1
ATOM 549 N N . SER A 1 79 ? -19.359 -5.727 6.782 1.00 95.69 79 SER A N 1
ATOM 550 C CA . SER A 1 79 ? -19.340 -4.266 6.882 1.00 95.69 79 SER A CA 1
ATOM 551 C C . SER A 1 79 ? -17.928 -3.748 7.157 1.00 95.69 79 SER A C 1
ATOM 553 O O . SER A 1 79 ? -17.156 -4.350 7.907 1.00 95.69 79 SER A O 1
ATOM 555 N N . LEU A 1 80 ? -17.591 -2.600 6.569 1.00 95.94 80 LEU A N 1
ATOM 556 C CA . LEU A 1 80 ? -16.370 -1.882 6.919 1.00 95.94 80 LEU A CA 1
ATOM 557 C C . LEU A 1 80 ? -16.569 -1.180 8.259 1.00 95.94 80 LEU A C 1
ATOM 559 O O . LEU A 1 80 ? -17.522 -0.422 8.435 1.00 95.94 80 LEU A O 1
ATOM 563 N N . THR A 1 81 ? -15.642 -1.391 9.184 1.00 95.69 81 THR A N 1
ATOM 564 C CA . THR A 1 81 ? -15.611 -0.679 10.462 1.00 95.69 81 THR A CA 1
ATOM 565 C C . THR A 1 81 ? -14.421 0.269 10.479 1.00 95.69 81 THR A C 1
ATOM 567 O O . THR A 1 81 ? -13.309 -0.113 10.117 1.00 95.69 81 THR A O 1
ATOM 570 N N . VAL A 1 82 ? -14.655 1.516 10.890 1.00 96.88 82 VAL A N 1
ATOM 571 C CA . VAL A 1 82 ? -13.621 2.546 11.037 1.00 96.88 82 VAL A CA 1
ATOM 572 C C . VAL A 1 82 ? -13.636 3.043 12.477 1.00 96.88 82 VAL A C 1
ATOM 574 O O . VAL A 1 82 ? -14.609 3.649 12.918 1.00 96.88 82 VAL A O 1
ATOM 577 N N . THR A 1 83 ? -12.556 2.802 13.215 1.00 96.62 83 THR A N 1
ATOM 578 C CA . THR A 1 83 ? -12.451 3.152 14.641 1.00 96.62 83 THR A CA 1
ATOM 579 C C . THR A 1 83 ? -11.273 4.093 14.860 1.00 96.62 83 THR A C 1
ATOM 581 O O . THR A 1 83 ? -10.176 3.822 14.374 1.00 96.62 83 THR A O 1
ATOM 584 N N . ALA A 1 84 ? -11.490 5.206 15.564 1.00 95.25 84 ALA A N 1
ATOM 585 C CA . ALA A 1 84 ? -10.410 6.114 15.956 1.00 95.25 84 ALA A CA 1
ATOM 586 C C . ALA A 1 84 ? -9.482 5.449 16.991 1.00 95.25 84 ALA A C 1
ATOM 588 O O . ALA A 1 84 ? -9.952 4.681 17.831 1.00 95.25 84 ALA A O 1
ATOM 589 N N . LEU A 1 85 ? -8.181 5.731 16.898 1.00 93.62 85 LEU A N 1
ATOM 590 C CA . LEU A 1 85 ? -7.134 5.271 17.818 1.00 93.62 85 LEU A CA 1
ATOM 591 C C . LEU A 1 85 ? -6.690 6.377 18.774 1.00 93.62 85 LEU A C 1
ATOM 593 O O . LEU A 1 85 ? -6.645 7.546 18.324 1.00 93.62 85 LEU A O 1
#